Protein AF-A0A947HI55-F1 (afdb_monomer_lite)

pLDDT: mean 92.49, std 10.2, range [43.06, 98.69]

Foldseek 3Di:
DDPLVVQLVVLVVQLVVLVVQLVVLVVQLVVLVVQLVVLVVQLVVLVVQLVVLVVVLVVQCVVDPDPVSVVVSVVSNVVSVVSNVVSVVSSVVSVVSNVVSVVSSVVSVVSSVVSVVSSVVSVVVSVVVVVVVVVVVVVVVVVVVVVVVVVVVVVVVD

Radius of gyration: 37.9 Å; chains: 1; bounding box: 82×19×118 Å

Secondary structure (DSSP, 8-state):
--GGGHHHHHHHHHHHHHHHHHHHHHHHHHHHHHHHHHHHHHHHHHHHHHHHHHHHHHHHHHH--SHHHHHHHHHHHHHHHHHHHHHHHHHHHTHHHHHHHHHHHHHHHHHHHHHHHHHHHHHHHHHHHHHHHHHHHHHHHHHHHHHHHHHHHHHHT-

Sequence (158 aa):
MSDGKLIPSHAARYLRVTELRERARQLDLARATAVRNAAQADLDQRSRDHEDAVTEGATMLRTRTDAATLALVAGALQVSGRAITTAEAALAATRPPEDTARGALQDAAQRRLAAGRWTADMKRAAIAEHDRQDDRAATDRAGSERSAASREAARDGD

Structure (mmCIF, N/CA/C/O backbone):
data_AF-A0A947HI55-F1
#
_entry.id   AF-A0A947HI55-F1
#
loop_
_atom_site.group_PDB
_atom_site.id
_atom_site.type_symbol
_atom_site.label_atom_id
_atom_site.label_alt_id
_atom_site.label_comp_id
_atom_site.label_asym_id
_atom_site.label_entity_id
_atom_site.label_seq_id
_atom_site.pdbx_PDB_ins_code
_atom_site.Cartn_x
_atom_site.Cartn_y
_atom_site.Cartn_z
_atom_site.occupancy
_atom_site.B_iso_or_equiv
_atom_site.auth_seq_id
_atom_site.auth_comp_id
_atom_site.auth_asym_id
_atom_site.auth_atom_id
_atom_site.pdbx_PDB_model_num
ATOM 1 N N . MET A 1 1 ? 27.482 -13.042 -34.281 1.00 43.06 1 MET A N 1
ATOM 2 C CA . MET A 1 1 ? 26.384 -12.507 -33.443 1.00 43.06 1 MET A CA 1
ATOM 3 C C . MET A 1 1 ? 26.911 -11.227 -32.814 1.00 43.06 1 MET A C 1
ATOM 5 O O . MET A 1 1 ? 27.905 -11.328 -32.118 1.00 43.06 1 MET A O 1
ATOM 9 N N . SER A 1 2 ? 26.391 -10.044 -33.161 1.00 48.38 2 SER A N 1
ATOM 10 C CA . SER A 1 2 ? 26.997 -8.772 -32.728 1.00 48.38 2 SER A CA 1
ATOM 11 C C . SER A 1 2 ? 26.481 -8.316 -31.359 1.00 48.38 2 SER A C 1
ATOM 13 O O . SER A 1 2 ? 25.280 -8.395 -31.085 1.00 48.38 2 SER A O 1
ATOM 15 N N . ASP A 1 3 ? 27.385 -7.783 -30.532 1.00 51.81 3 ASP A N 1
ATOM 16 C CA . ASP A 1 3 ? 27.108 -7.229 -29.195 1.00 51.81 3 ASP A CA 1
ATOM 17 C C . ASP A 1 3 ? 26.005 -6.155 -29.198 1.00 51.81 3 ASP A C 1
ATOM 19 O O . ASP A 1 3 ? 25.254 -6.014 -28.230 1.00 51.81 3 ASP A O 1
ATOM 23 N N . GLY A 1 4 ? 25.808 -5.466 -30.329 1.00 52.28 4 GLY A N 1
ATOM 24 C CA . GLY A 1 4 ? 24.751 -4.467 -30.513 1.00 52.28 4 GLY A CA 1
ATOM 25 C C . GLY A 1 4 ? 23.318 -5.006 -30.391 1.00 52.28 4 GLY A C 1
ATOM 26 O O . GLY A 1 4 ? 22.417 -4.245 -30.046 1.00 52.28 4 GLY A O 1
ATOM 27 N N . LYS A 1 5 ? 23.078 -6.313 -30.602 1.00 55.81 5 LYS A N 1
ATOM 28 C CA . LYS A 1 5 ? 21.743 -6.922 -30.401 1.00 55.81 5 LYS A CA 1
ATOM 29 C C . LYS A 1 5 ? 21.469 -7.315 -28.944 1.00 55.81 5 LYS A C 1
ATOM 31 O O . LYS A 1 5 ? 20.305 -7.418 -28.555 1.00 55.81 5 LYS A O 1
ATOM 36 N N . LEU A 1 6 ? 22.507 -7.508 -28.125 1.00 61.16 6 LEU A N 1
ATOM 37 C CA . LEU A 1 6 ? 22.349 -7.883 -26.716 1.00 61.16 6 LEU A CA 1
ATOM 38 C C . LEU A 1 6 ? 21.888 -6.682 -25.878 1.00 61.16 6 LEU A C 1
ATOM 40 O O . LEU A 1 6 ? 20.955 -6.810 -25.084 1.00 61.16 6 LEU A O 1
ATOM 44 N N . ILE A 1 7 ? 22.442 -5.494 -26.114 1.00 63.59 7 ILE A N 1
ATOM 45 C CA . ILE A 1 7 ? 22.240 -4.323 -25.246 1.00 63.59 7 ILE A CA 1
ATOM 46 C C . ILE A 1 7 ? 20.758 -3.874 -25.147 1.00 63.59 7 ILE A C 1
ATOM 48 O O . ILE A 1 7 ? 20.243 -3.789 -24.025 1.00 63.59 7 ILE A O 1
ATOM 52 N N . PRO A 1 8 ? 19.995 -3.682 -26.247 1.00 71.62 8 PRO A N 1
ATOM 53 C CA . PRO A 1 8 ? 18.582 -3.293 -26.151 1.00 71.62 8 PRO A CA 1
ATOM 54 C C . PRO A 1 8 ? 17.695 -4.379 -25.521 1.00 71.62 8 PRO A C 1
ATOM 56 O O . PRO A 1 8 ? 16.715 -4.074 -24.838 1.00 71.62 8 PRO A O 1
ATOM 59 N N . SER A 1 9 ? 18.050 -5.656 -25.711 1.00 78.25 9 SER A N 1
ATOM 60 C CA . SER A 1 9 ? 17.298 -6.792 -25.162 1.00 78.25 9 SER A CA 1
ATOM 61 C C . SER A 1 9 ? 17.447 -6.919 -23.637 1.00 78.25 9 SER A C 1
ATOM 63 O O . SER A 1 9 ? 16.483 -7.252 -22.941 1.00 78.25 9 SER A O 1
ATOM 65 N N . HIS A 1 10 ? 18.623 -6.576 -23.098 1.00 84.19 10 HIS A N 1
ATOM 66 C CA . HIS A 1 10 ? 18.877 -6.528 -21.657 1.00 84.19 10 HIS A CA 1
ATOM 67 C C . HIS A 1 10 ? 18.144 -5.361 -20.983 1.00 84.19 10 HIS A C 1
ATOM 69 O O . HIS A 1 10 ? 17.553 -5.555 -19.918 1.00 84.19 10 HIS A O 1
ATOM 75 N N . ALA A 1 11 ? 18.103 -4.187 -21.620 1.00 84.88 11 ALA A N 1
ATOM 76 C CA . ALA A 1 11 ? 17.362 -3.034 -21.109 1.00 84.88 11 ALA A CA 1
ATOM 77 C C . ALA A 1 11 ? 15.850 -3.295 -21.030 1.00 84.88 11 ALA A C 1
ATOM 79 O O . ALA A 1 11 ? 15.236 -3.089 -19.981 1.00 84.88 11 ALA A O 1
ATOM 80 N N . ALA A 1 12 ? 15.270 -3.879 -22.083 1.00 85.94 12 ALA A N 1
ATOM 81 C CA . ALA A 1 12 ? 13.865 -4.286 -22.086 1.00 85.94 12 ALA A CA 1
ATOM 82 C C . ALA A 1 12 ? 13.549 -5.337 -21.001 1.00 85.94 12 ALA A C 1
ATOM 84 O O . ALA A 1 12 ? 12.515 -5.256 -20.332 1.00 85.94 12 ALA A O 1
ATOM 85 N N . ARG A 1 13 ? 14.449 -6.308 -20.778 1.00 89.88 13 ARG A N 1
ATOM 86 C CA . ARG A 1 13 ? 14.300 -7.306 -19.705 1.00 89.88 13 ARG A CA 1
ATOM 87 C C . ARG A 1 13 ? 14.346 -6.659 -18.322 1.00 89.88 13 ARG A C 1
ATOM 89 O O . ARG A 1 13 ? 13.521 -6.992 -17.474 1.00 89.88 13 ARG A O 1
ATOM 96 N N . TYR A 1 14 ? 15.286 -5.744 -18.097 1.00 90.69 14 TYR A N 1
ATOM 97 C CA . TYR A 1 14 ? 15.406 -5.031 -16.829 1.00 90.69 14 TYR A CA 1
ATOM 98 C C . TYR A 1 14 ? 14.155 -4.194 -16.531 1.00 90.69 14 TYR A C 1
ATOM 100 O O . TYR A 1 14 ? 13.604 -4.310 -15.435 1.00 90.69 14 TYR A O 1
ATOM 108 N N . LEU A 1 15 ? 13.642 -3.452 -17.522 1.00 91.81 15 LEU A N 1
ATOM 109 C CA . LEU A 1 15 ? 12.392 -2.698 -17.398 1.00 91.81 15 LEU A CA 1
ATOM 110 C C . LEU A 1 15 ? 11.227 -3.608 -16.985 1.00 91.81 15 LEU A C 1
ATOM 112 O O . LEU A 1 15 ? 10.566 -3.340 -15.980 1.00 91.81 15 LEU A O 1
ATOM 116 N N . ARG A 1 16 ? 11.050 -4.743 -17.670 1.00 93.56 16 ARG A N 1
ATOM 117 C CA . ARG A 1 16 ? 10.001 -5.719 -17.339 1.00 93.56 16 ARG A CA 1
ATOM 118 C C . ARG A 1 16 ? 10.118 -6.253 -15.908 1.00 93.56 16 ARG A C 1
ATOM 120 O O . ARG A 1 16 ? 9.111 -6.400 -15.220 1.00 93.56 16 ARG A O 1
ATOM 127 N N . VAL A 1 17 ? 11.332 -6.535 -15.432 1.00 95.25 17 VAL A N 1
ATOM 128 C CA . VAL A 1 17 ? 11.554 -6.975 -14.042 1.00 95.25 17 VAL A CA 1
ATOM 129 C C . VAL A 1 17 ? 11.180 -5.872 -13.050 1.00 95.25 17 VAL A C 1
ATOM 131 O O . VAL A 1 17 ? 10.550 -6.160 -12.032 1.00 95.25 17 VAL A O 1
ATOM 134 N N . THR A 1 18 ? 11.531 -4.613 -13.327 1.00 94.44 18 THR A N 1
ATOM 135 C CA . THR A 1 18 ? 11.158 -3.490 -12.451 1.00 94.44 18 THR A CA 1
ATOM 136 C C . THR A 1 18 ? 9.652 -3.232 -12.422 1.00 94.44 18 THR A C 1
ATOM 138 O O . THR A 1 18 ? 9.116 -2.989 -11.346 1.00 94.44 18 THR A O 1
ATOM 141 N N . GLU A 1 19 ? 8.948 -3.392 -13.546 1.00 95.44 19 GLU A N 1
ATOM 142 C CA . GLU A 1 19 ? 7.482 -3.306 -13.608 1.00 95.44 19 GLU A CA 1
ATOM 143 C C . GLU A 1 19 ? 6.802 -4.394 -12.772 1.00 95.44 19 GLU A C 1
ATOM 145 O O . GLU A 1 19 ? 5.867 -4.115 -12.023 1.00 95.44 19 GLU A O 1
ATOM 150 N N . LEU A 1 20 ? 7.282 -5.639 -12.863 1.00 96.56 20 LEU A N 1
ATOM 151 C CA . LEU A 1 20 ? 6.755 -6.739 -12.050 1.00 96.56 20 LEU A CA 1
ATOM 152 C C . LEU A 1 20 ? 6.987 -6.500 -10.554 1.00 96.56 20 LEU A C 1
ATOM 154 O O . LEU A 1 20 ? 6.103 -6.776 -9.745 1.00 96.56 20 LEU A O 1
ATOM 158 N N . ARG A 1 21 ? 8.150 -5.952 -10.183 1.00 95.38 21 ARG A N 1
ATOM 159 C CA . ARG A 1 21 ? 8.449 -5.582 -8.792 1.00 95.38 21 ARG A CA 1
ATOM 160 C C . ARG A 1 21 ? 7.549 -4.453 -8.294 1.00 95.38 21 ARG A C 1
ATOM 162 O O . ARG A 1 21 ? 7.049 -4.559 -7.182 1.00 95.38 21 ARG A O 1
ATOM 169 N N . GLU A 1 22 ? 7.309 -3.417 -9.095 1.00 97.62 22 GLU A N 1
ATOM 170 C CA . GLU A 1 22 ? 6.372 -2.341 -8.740 1.00 97.62 22 GLU A CA 1
ATOM 171 C C . GLU A 1 22 ? 4.962 -2.892 -8.506 1.00 97.62 22 GLU A C 1
ATOM 173 O O . GLU A 1 22 ? 4.373 -2.622 -7.463 1.00 97.62 22 GLU A O 1
ATOM 178 N N . ARG A 1 23 ? 4.460 -3.753 -9.401 1.00 96.75 23 ARG A N 1
ATOM 179 C CA . ARG A 1 23 ? 3.158 -4.421 -9.222 1.00 96.75 23 ARG A CA 1
ATOM 180 C C . ARG A 1 23 ? 3.096 -5.257 -7.944 1.00 96.75 23 ARG A C 1
ATOM 182 O O . ARG A 1 23 ? 2.095 -5.211 -7.238 1.00 96.75 23 ARG A O 1
ATOM 189 N N . ALA A 1 24 ? 4.159 -5.991 -7.614 1.00 96.69 24 ALA A N 1
ATOM 190 C CA . ALA A 1 24 ? 4.222 -6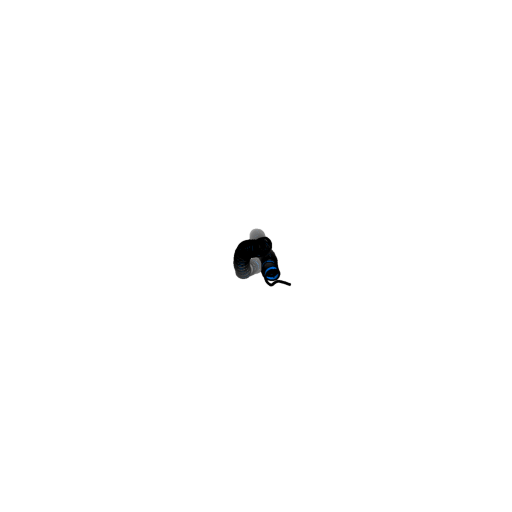.730 -6.354 1.00 96.69 24 ALA A CA 1
ATOM 191 C C . ALA A 1 24 ? 4.117 -5.788 -5.140 1.00 96.69 24 ALA A C 1
ATOM 193 O O . ALA A 1 24 ? 3.350 -6.061 -4.223 1.00 96.69 24 ALA A O 1
ATOM 194 N N . ARG A 1 25 ? 4.797 -4.632 -5.168 1.00 96.94 25 ARG A N 1
ATOM 195 C CA . ARG A 1 25 ? 4.692 -3.625 -4.097 1.00 96.94 25 ARG A CA 1
ATOM 196 C C . ARG A 1 25 ? 3.322 -2.953 -4.019 1.00 96.94 25 ARG A C 1
ATOM 198 O O . ARG A 1 25 ? 2.881 -2.627 -2.922 1.00 96.94 25 ARG A O 1
ATOM 205 N N . GLN A 1 26 ? 2.620 -2.794 -5.140 1.00 97.38 26 GLN A N 1
ATOM 206 C CA . GLN A 1 26 ? 1.225 -2.335 -5.137 1.00 97.38 26 GLN A CA 1
ATOM 207 C C . GLN A 1 26 ? 0.312 -3.330 -4.409 1.00 97.38 26 GLN A C 1
ATOM 209 O O . GLN A 1 26 ? -0.543 -2.917 -3.628 1.00 97.38 26 GLN A O 1
ATOM 214 N N . LEU A 1 27 ? 0.515 -4.636 -4.621 1.00 97.81 27 LEU A N 1
ATOM 215 C CA . LEU A 1 27 ? -0.229 -5.680 -3.910 1.00 97.81 27 LEU A CA 1
ATOM 216 C C . LEU A 1 27 ? 0.107 -5.709 -2.414 1.00 97.81 27 LEU A C 1
ATOM 218 O O . LEU A 1 27 ? -0.802 -5.862 -1.600 1.00 97.81 27 LEU A O 1
ATOM 222 N N . ASP A 1 28 ? 1.379 -5.533 -2.049 1.00 96.31 28 ASP A N 1
ATOM 223 C CA . ASP A 1 28 ? 1.799 -5.435 -0.645 1.00 96.31 28 ASP A CA 1
ATOM 224 C C . ASP A 1 28 ? 1.106 -4.254 0.057 1.00 96.31 28 ASP A C 1
ATOM 226 O O . ASP A 1 28 ? 0.544 -4.422 1.141 1.00 96.31 28 ASP A O 1
ATOM 230 N N . LEU A 1 29 ? 1.071 -3.078 -0.586 1.00 97.38 29 LEU A N 1
ATOM 231 C CA . LEU A 1 29 ? 0.370 -1.903 -0.064 1.00 97.38 29 LEU A CA 1
ATOM 232 C C . LEU A 1 29 ? -1.136 -2.156 0.063 1.00 97.38 29 LEU A C 1
ATOM 234 O O . LEU A 1 29 ? -1.708 -1.882 1.113 1.00 97.38 29 LEU A O 1
ATOM 238 N N . ALA A 1 30 ? -1.768 -2.738 -0.959 1.00 97.31 30 ALA A N 1
ATOM 239 C CA . ALA A 1 30 ? -3.192 -3.064 -0.916 1.00 97.31 30 ALA A CA 1
ATOM 240 C C . ALA A 1 30 ? -3.535 -4.011 0.248 1.00 97.31 30 ALA A C 1
ATOM 242 O O . ALA A 1 30 ? -4.546 -3.819 0.924 1.00 97.31 30 ALA A O 1
ATOM 243 N N . ARG A 1 31 ? -2.676 -5.002 0.529 1.00 97.94 31 ARG A N 1
ATOM 244 C CA . ARG A 1 31 ? -2.831 -5.897 1.687 1.00 97.94 31 ARG A CA 1
ATOM 245 C C . ARG A 1 31 ? -2.682 -5.150 3.009 1.00 97.94 31 ARG A C 1
ATOM 247 O O . ARG A 1 31 ? -3.517 -5.338 3.887 1.00 97.94 31 ARG A O 1
ATOM 254 N N . ALA A 1 32 ? -1.666 -4.298 3.150 1.00 96.38 32 ALA A N 1
ATOM 255 C CA . ALA A 1 32 ? -1.474 -3.503 4.363 1.00 96.38 32 ALA A CA 1
ATOM 256 C C . ALA A 1 32 ? -2.679 -2.583 4.635 1.00 96.38 32 ALA A C 1
ATOM 258 O O . ALA A 1 32 ? -3.191 -2.543 5.754 1.00 96.38 32 ALA A O 1
ATOM 259 N N . THR A 1 33 ? -3.199 -1.923 3.595 1.00 97.19 33 THR A N 1
ATOM 260 C CA . THR A 1 33 ? -4.414 -1.102 3.685 1.00 97.19 33 THR A CA 1
ATOM 261 C C . THR A 1 33 ? -5.639 -1.933 4.072 1.00 97.19 33 THR A C 1
ATOM 263 O O . THR A 1 33 ? -6.420 -1.504 4.918 1.00 97.19 33 THR A O 1
ATOM 266 N N . ALA A 1 34 ? -5.807 -3.136 3.513 1.00 97.69 34 ALA A N 1
ATOM 267 C CA . ALA A 1 34 ? -6.911 -4.022 3.883 1.00 97.69 34 ALA A CA 1
ATOM 268 C C . ALA A 1 34 ? -6.857 -4.433 5.366 1.00 97.69 34 ALA A C 1
ATOM 270 O O . ALA A 1 34 ? -7.885 -4.418 6.040 1.00 97.69 34 ALA A O 1
ATOM 271 N N . VAL A 1 35 ? -5.664 -4.736 5.892 1.00 97.94 35 VAL A N 1
ATOM 272 C CA . VAL A 1 35 ? -5.467 -5.068 7.314 1.00 97.94 35 VAL A CA 1
ATOM 273 C C . VAL A 1 35 ? -5.800 -3.877 8.215 1.00 97.94 35 VAL A C 1
ATOM 275 O O . VAL A 1 35 ? -6.519 -4.050 9.197 1.00 97.94 35 VAL A O 1
ATOM 278 N N . ARG A 1 36 ? -5.355 -2.662 7.868 1.00 97.62 36 ARG A N 1
ATOM 279 C CA . ARG A 1 36 ? -5.737 -1.442 8.599 1.00 97.62 36 ARG A CA 1
ATOM 280 C C . ARG A 1 36 ? -7.254 -1.243 8.607 1.00 97.62 36 ARG A C 1
ATOM 282 O O . ARG A 1 36 ? -7.819 -0.955 9.656 1.00 97.62 36 ARG A O 1
ATOM 289 N N . ASN A 1 37 ? -7.913 -1.395 7.459 1.00 97.75 37 ASN A N 1
ATOM 290 C CA . ASN A 1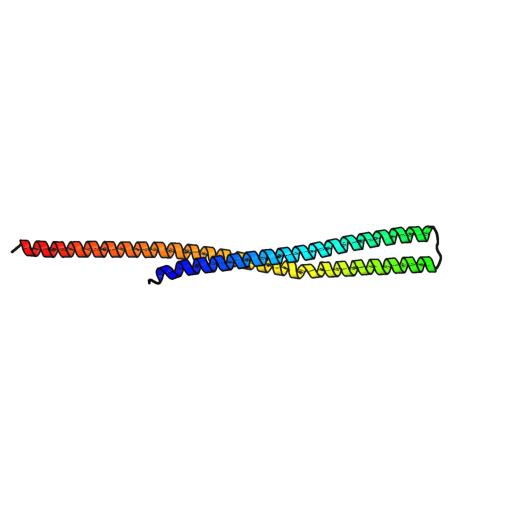 37 ? -9.364 -1.229 7.363 1.00 97.75 37 ASN A CA 1
ATOM 291 C C . ASN A 1 37 ? -10.109 -2.253 8.231 1.00 97.75 37 ASN A C 1
ATOM 293 O O . ASN A 1 37 ? -11.089 -1.898 8.878 1.00 97.75 37 ASN A O 1
ATOM 297 N N . ALA A 1 38 ? -9.628 -3.497 8.287 1.00 98.12 38 ALA A N 1
ATOM 298 C CA . ALA A 1 38 ? -10.180 -4.515 9.177 1.00 98.12 38 ALA A CA 1
ATOM 299 C C . ALA A 1 38 ? -9.981 -4.157 10.661 1.00 98.12 38 ALA A C 1
ATOM 301 O O . ALA A 1 38 ? -10.916 -4.288 11.444 1.00 98.12 38 ALA A O 1
ATOM 302 N N . ALA A 1 39 ? -8.800 -3.654 11.041 1.00 97.88 39 ALA A N 1
ATOM 303 C CA . ALA A 1 39 ? -8.536 -3.197 12.407 1.00 97.88 39 ALA A CA 1
ATOM 304 C C . ALA A 1 39 ? -9.410 -1.992 12.802 1.00 97.88 39 ALA A C 1
ATOM 306 O O . ALA A 1 39 ? -9.904 -1.934 13.924 1.00 97.88 39 ALA A O 1
ATOM 307 N N . GLN A 1 40 ? -9.650 -1.059 11.875 1.00 98.50 40 GLN A N 1
ATOM 308 C CA . GLN A 1 40 ? -10.574 0.056 12.096 1.00 98.50 40 GLN A CA 1
ATOM 309 C C . GLN A 1 40 ? -12.009 -0.444 12.293 1.00 98.50 40 GLN A C 1
ATOM 311 O O . GLN A 1 40 ? -12.673 -0.019 13.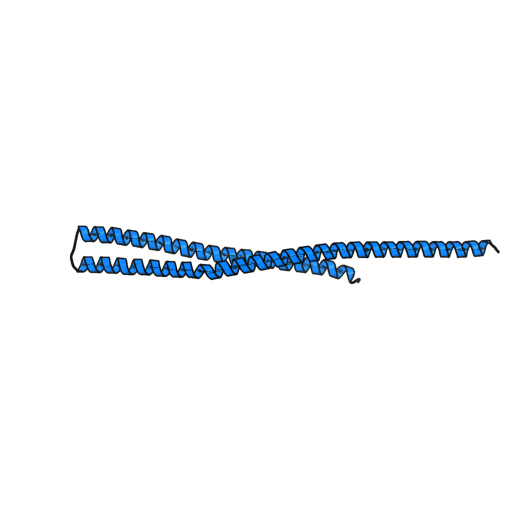230 1.00 98.50 40 GLN A O 1
ATOM 316 N N . ALA A 1 41 ? -12.472 -1.374 11.454 1.00 98.50 41 ALA A N 1
ATOM 317 C CA . ALA A 1 41 ? -13.814 -1.936 11.576 1.00 98.50 41 ALA A CA 1
ATOM 318 C C . ALA A 1 41 ? -14.019 -2.692 12.903 1.00 98.50 41 ALA A C 1
ATOM 320 O O . ALA A 1 41 ? -15.099 -2.610 13.485 1.00 98.50 41 ALA A O 1
ATOM 321 N N . ASP A 1 42 ? -12.995 -3.399 13.400 1.00 98.50 42 ASP A N 1
ATOM 322 C CA . ASP A 1 42 ? -13.035 -4.019 14.732 1.00 98.50 42 ASP A CA 1
ATOM 323 C C . ASP A 1 42 ? -13.141 -2.952 15.830 1.00 98.50 42 ASP A C 1
ATOM 325 O O . ASP A 1 42 ? -14.029 -3.050 16.671 1.00 98.50 42 ASP A O 1
ATOM 329 N N . LEU A 1 43 ? -12.335 -1.884 15.784 1.00 98.62 43 LEU A N 1
ATOM 330 C CA . LEU A 1 43 ? -12.435 -0.774 16.741 1.00 98.62 43 LEU A CA 1
ATOM 331 C C . LEU A 1 43 ? -13.828 -0.120 16.737 1.00 98.62 43 LEU A C 1
ATOM 333 O O . LEU A 1 43 ? -14.406 0.109 17.802 1.00 98.62 43 LEU A O 1
ATOM 337 N N . ASP A 1 44 ? -14.393 0.130 15.556 1.00 98.50 44 ASP A N 1
ATOM 338 C CA . ASP A 1 44 ? -15.737 0.697 15.404 1.00 98.50 44 ASP A CA 1
ATOM 339 C C . ASP A 1 44 ? -16.819 -0.250 15.958 1.00 98.50 44 ASP A C 1
ATOM 341 O O . ASP A 1 44 ? -17.846 0.196 16.473 1.00 98.50 44 ASP A O 1
ATOM 345 N N . GLN A 1 45 ? -16.617 -1.569 15.859 1.00 98.62 45 GLN A N 1
ATOM 346 C CA . GLN A 1 45 ? -17.504 -2.557 16.476 1.00 98.62 45 GLN A CA 1
ATOM 347 C C . GLN A 1 45 ? -17.360 -2.564 18.001 1.00 98.62 45 GLN A C 1
ATOM 349 O O . GLN A 1 45 ? -18.369 -2.467 18.691 1.00 98.62 45 GLN A O 1
ATOM 354 N N . ARG A 1 46 ? -16.133 -2.604 18.540 1.00 98.31 46 ARG A N 1
ATOM 355 C CA . ARG A 1 46 ? -15.895 -2.579 19.997 1.00 98.31 46 ARG A CA 1
ATOM 356 C C . ARG A 1 46 ? -16.427 -1.313 20.656 1.00 98.31 46 ARG A C 1
ATOM 358 O O . ARG A 1 46 ? -16.901 -1.376 21.786 1.00 98.31 46 ARG A O 1
ATOM 365 N N . SER A 1 47 ? -16.356 -0.186 19.953 1.00 98.44 47 SER A N 1
ATOM 366 C CA . SER A 1 47 ? -16.890 1.092 20.427 1.00 98.44 47 SER A CA 1
ATOM 367 C C . SER A 1 47 ? -18.411 1.038 20.564 1.00 98.44 47 SER A C 1
ATOM 369 O O . SER A 1 47 ? -18.937 1.391 21.615 1.00 98.44 47 SER A O 1
ATOM 371 N N . ARG A 1 48 ? -19.109 0.495 19.557 1.00 98.69 48 ARG A N 1
ATOM 372 C CA . ARG A 1 48 ? -20.563 0.276 19.616 1.00 98.69 48 ARG A CA 1
ATOM 373 C C . ARG A 1 48 ? -20.956 -0.712 20.714 1.00 98.69 48 ARG A C 1
ATOM 375 O O . ARG A 1 48 ? -21.828 -0.399 21.514 1.00 98.69 48 ARG A O 1
ATOM 382 N N . ASP A 1 49 ? -20.255 -1.842 20.825 1.00 98.12 49 ASP A N 1
ATOM 383 C CA . ASP A 1 49 ? -20.503 -2.827 21.890 1.00 98.12 49 ASP A CA 1
ATOM 384 C C . ASP A 1 49 ? -20.351 -2.198 23.294 1.00 98.12 49 ASP A C 1
ATOM 386 O O . ASP A 1 49 ? -21.074 -2.542 24.230 1.00 98.12 49 ASP A O 1
ATOM 390 N N . HIS A 1 50 ? -19.401 -1.272 23.461 1.00 98.38 50 HIS A N 1
ATOM 391 C CA . HIS A 1 50 ? -19.207 -0.550 24.717 1.00 98.38 50 HIS A CA 1
ATOM 392 C C . HIS A 1 50 ? -20.330 0.456 24.993 1.00 98.38 50 HIS A C 1
ATOM 394 O O . HIS A 1 50 ? -20.816 0.520 26.120 1.00 98.38 50 HIS A O 1
ATOM 400 N N . GLU A 1 51 ? -20.767 1.217 23.988 1.00 98.44 51 GLU A N 1
ATOM 401 C CA . GLU A 1 51 ? -21.913 2.130 24.102 1.00 98.44 51 GLU A CA 1
ATOM 402 C C . GLU A 1 51 ? -23.204 1.384 24.476 1.00 98.44 51 GLU A C 1
ATOM 404 O O . GLU A 1 51 ? -23.961 1.838 25.346 1.00 98.44 51 GLU A O 1
ATOM 409 N N . ASP A 1 52 ? -23.418 0.206 23.889 1.00 98.19 52 ASP A N 1
ATOM 410 C CA . ASP A 1 52 ? -24.529 -0.683 24.228 1.00 98.19 52 ASP A CA 1
ATOM 411 C C . ASP A 1 52 ? -24.421 -1.164 25.682 1.00 98.19 52 ASP A C 1
ATOM 413 O O . ASP A 1 52 ? -25.384 -1.043 26.442 1.00 98.19 52 ASP A O 1
ATOM 417 N N . ALA A 1 53 ? -23.235 -1.603 26.124 1.00 97.62 53 ALA A N 1
ATOM 418 C CA . ALA A 1 53 ? -22.996 -2.017 27.510 1.00 97.62 53 ALA A CA 1
ATOM 419 C C . ALA A 1 53 ? -23.212 -0.875 28.523 1.00 97.62 53 ALA A C 1
ATOM 421 O O . ALA A 1 53 ? -23.745 -1.098 29.614 1.00 97.62 53 ALA A O 1
ATOM 422 N N . VAL A 1 54 ? -22.837 0.360 28.171 1.00 98.12 54 VAL A N 1
ATOM 423 C CA . VAL A 1 54 ? -23.124 1.565 28.970 1.00 98.12 54 VAL A CA 1
ATOM 424 C C . VAL A 1 54 ? -24.629 1.801 29.065 1.00 98.12 54 VAL A C 1
ATOM 426 O O . VAL A 1 54 ? -25.147 2.051 30.157 1.00 98.12 54 VAL A O 1
ATOM 429 N N . THR A 1 55 ? -25.343 1.702 27.946 1.00 98.44 55 THR A N 1
ATOM 430 C CA . THR A 1 55 ? -26.792 1.938 27.880 1.00 98.44 55 THR A CA 1
ATOM 431 C C . THR A 1 55 ? -27.579 0.877 28.650 1.00 98.44 55 THR A C 1
ATOM 433 O O . THR A 1 55 ? -28.474 1.207 29.441 1.00 98.44 55 THR A O 1
ATOM 436 N N . GLU A 1 56 ? -27.230 -0.395 28.469 1.00 97.44 56 GLU A N 1
ATOM 437 C CA . GLU A 1 56 ? -27.824 -1.522 29.187 1.00 97.44 56 GLU A CA 1
ATOM 438 C C . GLU A 1 56 ? -27.523 -1.425 30.684 1.00 97.44 56 GLU A C 1
ATOM 440 O O . GLU A 1 56 ? -28.443 -1.471 31.504 1.00 97.44 56 GLU A O 1
ATOM 445 N N . GLY A 1 57 ? -26.264 -1.166 31.046 1.00 97.56 57 GLY A N 1
ATOM 446 C CA . GLY A 1 57 ? -25.856 -0.974 32.432 1.00 97.56 57 GLY A CA 1
ATOM 447 C C . GLY A 1 57 ? -26.607 0.169 33.114 1.00 97.56 57 GLY A C 1
ATOM 448 O O . GLY A 1 57 ? -27.125 0.002 34.219 1.00 97.56 57 GLY A O 1
ATOM 449 N N . ALA A 1 58 ? -26.762 1.314 32.444 1.00 97.19 58 ALA A N 1
ATOM 450 C CA . ALA A 1 58 ? -27.554 2.431 32.957 1.00 97.19 58 ALA A CA 1
ATOM 451 C C . ALA A 1 58 ? -29.035 2.060 33.141 1.00 97.19 58 ALA A C 1
ATOM 453 O O . ALA A 1 58 ? -29.662 2.477 34.115 1.00 97.19 58 ALA A O 1
ATOM 454 N N . THR A 1 59 ? -29.602 1.267 32.231 1.00 97.94 59 THR A N 1
ATOM 455 C CA . THR A 1 59 ? -30.990 0.792 32.321 1.00 97.94 59 THR A CA 1
ATOM 456 C C . THR A 1 59 ? -31.179 -0.169 33.494 1.00 97.94 59 THR A C 1
ATOM 458 O O . THR A 1 59 ? -32.126 -0.013 34.271 1.00 97.94 59 THR A O 1
ATOM 461 N N . MET A 1 60 ? -30.247 -1.106 33.692 1.00 96.81 60 MET A N 1
ATOM 462 C CA . MET A 1 60 ? -30.241 -2.005 34.849 1.00 96.81 60 MET A CA 1
ATOM 463 C C . MET A 1 60 ? -30.180 -1.214 36.156 1.00 96.81 60 MET A C 1
ATOM 465 O O . MET A 1 60 ? -31.009 -1.426 37.037 1.00 96.81 60 MET A O 1
ATOM 469 N N . LEU A 1 61 ? -29.290 -0.223 36.250 1.00 97.00 61 LEU A N 1
ATOM 470 C CA . LEU A 1 61 ? -29.141 0.603 37.451 1.00 97.00 61 LEU A CA 1
ATOM 471 C C . LEU A 1 61 ? -30.335 1.525 37.729 1.00 97.00 61 LEU A C 1
ATOM 473 O O . LEU A 1 61 ? -30.497 1.973 38.857 1.00 97.00 61 LEU A O 1
ATOM 477 N N . ARG A 1 62 ? -31.212 1.799 36.757 1.00 97.00 62 ARG A N 1
ATOM 478 C CA . ARG A 1 62 ? -32.485 2.496 37.032 1.00 97.00 62 ARG A CA 1
ATOM 479 C C . ARG A 1 62 ? -33.528 1.588 37.675 1.00 97.00 62 ARG A C 1
ATOM 481 O O . ARG A 1 62 ? -34.396 2.083 38.385 1.00 97.00 62 ARG A O 1
ATOM 488 N N . THR A 1 63 ? -33.474 0.286 37.400 1.00 96.31 63 THR A N 1
ATOM 489 C CA . THR A 1 63 ? -34.455 -0.684 37.912 1.00 96.31 63 THR A CA 1
ATOM 490 C C . THR A 1 63 ? -33.991 -1.350 39.201 1.00 96.31 63 THR A C 1
ATOM 492 O O . THR A 1 63 ? -34.818 -1.661 40.058 1.00 96.31 63 THR A O 1
ATOM 495 N N . ARG A 1 64 ? -32.678 -1.552 39.367 1.00 94.62 64 ARG A N 1
ATOM 496 C CA . ARG A 1 64 ? -32.097 -2.259 40.506 1.00 94.62 64 ARG A CA 1
ATOM 497 C C . ARG A 1 64 ? -30.703 -1.725 40.840 1.00 94.62 64 ARG A C 1
ATOM 499 O O . ARG A 1 64 ? -29.810 -1.719 40.003 1.00 94.62 64 ARG A O 1
ATOM 506 N N . THR A 1 65 ? -30.505 -1.307 42.087 1.00 94.12 65 THR A N 1
ATOM 507 C CA . THR A 1 65 ? -29.256 -0.689 42.576 1.00 94.12 65 THR A CA 1
ATOM 508 C C . THR A 1 65 ? -28.667 -1.444 43.762 1.00 94.12 65 THR A C 1
ATOM 510 O O . THR A 1 65 ? -28.249 -0.856 44.757 1.00 94.12 65 THR A O 1
ATOM 513 N N . ASP A 1 66 ? -28.635 -2.773 43.677 1.00 97.38 66 ASP A N 1
ATOM 514 C CA . ASP A 1 66 ? -27.910 -3.576 44.659 1.00 97.38 66 ASP A CA 1
ATOM 515 C C . ASP A 1 66 ? -26.436 -3.765 44.268 1.00 97.38 66 ASP A C 1
ATOM 517 O O . ASP A 1 66 ? -26.019 -3.535 43.129 1.00 97.38 66 ASP A O 1
ATOM 521 N N . ALA A 1 67 ? -25.630 -4.183 45.245 1.00 95.94 67 ALA A N 1
ATOM 522 C CA . ALA A 1 67 ? -24.194 -4.372 45.065 1.00 95.94 67 ALA A CA 1
ATOM 523 C C . ALA A 1 67 ? -23.860 -5.382 43.952 1.00 95.94 67 ALA A C 1
ATOM 525 O O . ALA A 1 67 ? -22.865 -5.208 43.251 1.00 95.94 67 ALA A O 1
ATOM 526 N N . ALA A 1 68 ? -24.695 -6.409 43.760 1.00 96.31 68 ALA A N 1
ATOM 527 C CA . ALA A 1 68 ? -24.500 -7.402 42.706 1.00 96.31 68 ALA A CA 1
ATOM 528 C C . ALA A 1 68 ? -24.706 -6.787 41.313 1.00 96.31 68 ALA A C 1
ATOM 530 O O . ALA A 1 68 ? -23.894 -7.005 40.416 1.00 96.31 68 ALA A O 1
ATOM 531 N N . THR A 1 69 ? -25.747 -5.969 41.151 1.00 97.25 69 THR A N 1
ATOM 532 C CA . THR A 1 69 ? -26.038 -5.258 39.900 1.00 97.25 69 THR A CA 1
ATOM 533 C C . THR A 1 69 ? -24.931 -4.256 39.573 1.00 97.25 69 THR A C 1
ATOM 535 O O . THR A 1 69 ? -24.449 -4.220 38.443 1.00 97.25 69 THR A O 1
ATOM 538 N N . LEU A 1 70 ? -24.452 -3.502 40.570 1.00 97.19 70 LEU A N 1
ATOM 539 C CA . LEU A 1 70 ? -23.317 -2.586 40.406 1.00 97.19 70 LEU A CA 1
ATOM 540 C C . LEU A 1 70 ? -22.041 -3.318 39.970 1.00 97.19 70 LEU A C 1
ATOM 542 O O . LEU A 1 70 ? -21.365 -2.870 39.045 1.00 97.19 70 LEU A O 1
ATOM 546 N N . ALA A 1 71 ? -21.726 -4.451 40.604 1.00 97.62 71 ALA A N 1
ATOM 547 C CA . ALA A 1 71 ? -20.551 -5.248 40.264 1.00 97.62 71 ALA A CA 1
ATOM 548 C C . ALA A 1 71 ? -20.625 -5.818 38.837 1.00 97.62 71 ALA A C 1
ATOM 550 O O . ALA A 1 71 ? -19.626 -5.789 38.118 1.00 97.62 71 ALA A O 1
ATOM 551 N N . LEU A 1 72 ? -21.802 -6.290 38.409 1.00 97.50 72 LEU A N 1
ATOM 552 C CA . LEU A 1 72 ? -22.025 -6.783 37.047 1.00 97.50 72 LEU A CA 1
ATOM 553 C C . LEU A 1 72 ? -21.807 -5.686 36.001 1.00 97.50 72 LEU A C 1
ATOM 555 O O . LEU A 1 72 ? -21.051 -5.893 35.052 1.00 97.50 72 LEU A O 1
ATOM 559 N N . VAL A 1 73 ? -22.415 -4.511 36.197 1.00 98.25 73 VAL A N 1
ATOM 560 C CA . VAL A 1 73 ? -22.267 -3.378 35.269 1.00 98.25 73 VAL A CA 1
ATOM 561 C C . VAL A 1 73 ? -20.815 -2.907 35.215 1.00 98.25 73 VAL A C 1
ATOM 563 O O . VAL A 1 73 ? -20.260 -2.760 34.128 1.00 98.25 73 VAL A O 1
ATOM 566 N N . ALA A 1 74 ? -20.158 -2.741 36.365 1.00 97.94 74 ALA A N 1
ATOM 567 C CA . ALA A 1 74 ? -18.750 -2.351 36.412 1.00 97.94 74 ALA A CA 1
ATOM 568 C C . ALA A 1 74 ? -17.845 -3.362 35.686 1.00 97.94 74 ALA A C 1
ATOM 570 O O . ALA A 1 74 ? -16.970 -2.964 34.915 1.00 97.94 74 ALA A O 1
ATOM 571 N N . GLY A 1 75 ? -18.086 -4.663 35.876 1.00 98.31 75 GLY A N 1
ATOM 572 C CA . GLY A 1 75 ? -17.356 -5.724 35.184 1.00 98.31 75 GLY A CA 1
ATOM 573 C C . GLY A 1 75 ? -17.542 -5.680 33.666 1.00 98.31 75 GLY A C 1
ATOM 574 O O . GLY A 1 75 ? -16.558 -5.737 32.927 1.00 98.31 75 GLY A O 1
ATOM 575 N N . ALA A 1 76 ? -18.779 -5.517 33.188 1.00 97.75 76 ALA A N 1
ATOM 576 C CA . ALA A 1 76 ? -19.077 -5.412 31.758 1.00 97.75 76 ALA A CA 1
ATOM 577 C C . ALA A 1 76 ? -18.395 -4.193 31.109 1.00 97.75 76 ALA A C 1
ATOM 579 O O . ALA A 1 76 ? -17.790 -4.308 30.037 1.00 97.75 76 ALA A O 1
ATOM 580 N N . LEU A 1 77 ? -18.417 -3.040 31.784 1.00 98.19 77 LEU A N 1
ATOM 581 C CA . LEU A 1 77 ? -17.745 -1.822 31.322 1.00 98.19 77 LEU A CA 1
ATOM 582 C C . LEU A 1 77 ? -16.222 -1.964 31.305 1.00 98.19 77 LEU A C 1
ATOM 584 O O . LEU A 1 77 ? -15.570 -1.525 30.359 1.00 98.19 77 LEU A O 1
ATOM 588 N N . GLN A 1 78 ? -15.643 -2.623 32.310 1.00 98.50 78 GLN A N 1
ATOM 589 C CA . GLN A 1 78 ? -14.205 -2.873 32.356 1.00 98.50 78 GLN A CA 1
ATOM 590 C C . GLN A 1 78 ? -13.749 -3.803 31.221 1.00 98.50 78 GLN A C 1
ATOM 592 O O . GLN A 1 78 ? -12.713 -3.560 30.598 1.00 98.50 78 GLN A O 1
ATOM 597 N N . VAL A 1 79 ? -14.513 -4.863 30.936 1.00 98.44 79 VAL A N 1
ATOM 598 C CA . VAL A 1 79 ? -14.200 -5.813 29.855 1.00 98.44 79 VAL A CA 1
ATOM 599 C C . VAL A 1 79 ? -14.319 -5.144 28.485 1.00 98.44 79 VAL A C 1
ATOM 601 O O . VAL A 1 79 ? -13.387 -5.241 27.684 1.00 98.44 79 VAL A O 1
ATOM 604 N N . SER A 1 80 ? -15.420 -4.436 28.223 1.00 98.12 80 SER A N 1
ATOM 605 C CA . SER A 1 80 ? -15.631 -3.734 26.947 1.00 98.12 80 SER A CA 1
ATOM 606 C C . SER A 1 80 ? -14.622 -2.599 26.735 1.00 98.12 80 SER A C 1
ATOM 608 O O . SER A 1 80 ? -14.041 -2.500 25.656 1.00 98.12 80 SER A O 1
ATOM 610 N N . GLY A 1 81 ? -14.295 -1.825 27.776 1.00 98.25 81 GLY A N 1
ATOM 611 C CA . GLY A 1 81 ? -13.247 -0.802 27.709 1.00 98.25 81 GLY A CA 1
ATOM 612 C C . GLY A 1 81 ? -11.869 -1.384 27.369 1.00 98.25 81 GLY A C 1
ATOM 613 O O . GLY A 1 81 ? -11.160 -0.860 26.512 1.00 98.25 81 GLY A O 1
ATOM 614 N N . ARG A 1 82 ? -11.502 -2.532 27.957 1.00 98.50 82 ARG A N 1
ATOM 615 C CA . ARG A 1 82 ? -10.249 -3.228 27.610 1.00 98.50 82 ARG A CA 1
ATOM 616 C C . ARG A 1 82 ? -10.242 -3.737 26.165 1.00 98.50 82 ARG A C 1
ATOM 618 O O . ARG A 1 82 ? -9.182 -3.746 25.532 1.00 98.50 82 ARG A O 1
ATOM 625 N N . ALA A 1 83 ? -11.391 -4.173 25.648 1.00 98.06 83 ALA A N 1
ATOM 626 C CA . ALA A 1 83 ? -11.517 -4.591 24.256 1.00 98.06 83 ALA A CA 1
ATOM 627 C C . ALA A 1 83 ? -11.252 -3.420 23.294 1.00 98.06 83 ALA A C 1
ATOM 629 O O . ALA A 1 83 ? -10.498 -3.603 22.340 1.00 98.06 83 ALA A O 1
ATOM 630 N N . ILE A 1 84 ? -11.759 -2.215 23.597 1.00 98.50 84 ILE A N 1
ATOM 631 C CA . ILE A 1 84 ? -11.449 -0.987 22.842 1.00 98.50 84 ILE A CA 1
ATOM 632 C C . ILE A 1 84 ? -9.946 -0.713 22.850 1.00 98.50 84 ILE A C 1
ATOM 634 O O . ILE A 1 84 ? -9.343 -0.638 21.785 1.00 98.50 84 ILE A O 1
ATOM 638 N N . THR A 1 85 ? -9.309 -0.653 24.025 1.00 98.38 85 THR A N 1
ATOM 639 C CA . THR A 1 85 ? -7.861 -0.381 24.115 1.00 98.38 85 THR A CA 1
ATOM 640 C C . THR A 1 85 ? -7.029 -1.399 23.327 1.00 98.38 85 THR A C 1
ATOM 642 O O . THR A 1 85 ? -6.007 -1.063 22.729 1.00 98.38 85 THR A O 1
ATOM 645 N N . THR A 1 86 ? -7.466 -2.660 23.296 1.00 98.50 86 THR A N 1
ATOM 646 C CA . THR A 1 86 ? -6.803 -3.710 22.509 1.00 98.50 86 THR A CA 1
ATOM 647 C C . THR A 1 86 ? -6.968 -3.472 21.005 1.00 98.50 86 THR A C 1
ATOM 649 O O . THR A 1 86 ? -5.992 -3.592 20.263 1.00 98.50 86 THR A O 1
ATOM 652 N N . ALA A 1 87 ? -8.167 -3.097 20.554 1.00 97.69 87 ALA A N 1
ATOM 653 C CA . ALA A 1 87 ? -8.440 -2.769 19.156 1.00 97.69 87 ALA A CA 1
ATOM 654 C C . ALA A 1 87 ? -7.682 -1.506 18.698 1.00 97.69 87 ALA A C 1
ATOM 656 O O . ALA A 1 87 ? -7.098 -1.494 17.614 1.00 97.69 87 ALA A O 1
ATOM 657 N N . GLU A 1 88 ? -7.587 -0.4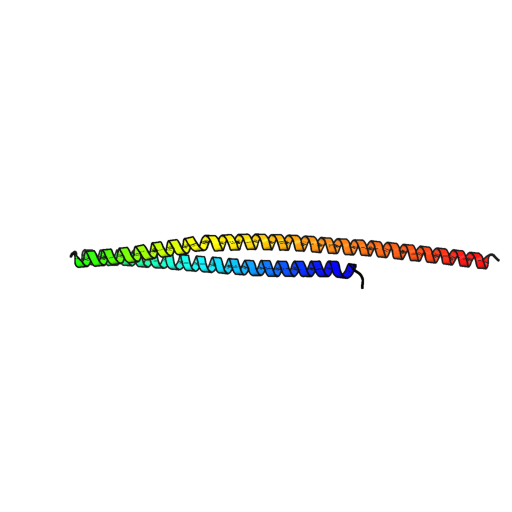76 19.544 1.00 98.38 88 GLU A N 1
ATOM 658 C CA . GLU A 1 88 ? -6.775 0.723 19.290 1.00 98.38 88 GLU A CA 1
ATOM 659 C C . GLU A 1 88 ? -5.292 0.380 19.122 1.00 98.38 88 GLU A C 1
ATOM 661 O O . GLU A 1 88 ? -4.640 0.855 18.188 1.00 98.38 88 GLU A O 1
ATOM 666 N N . ALA A 1 89 ? -4.753 -0.478 19.995 1.00 98.19 89 ALA A N 1
ATOM 667 C CA . ALA A 1 89 ? -3.372 -0.939 19.895 1.00 98.19 89 ALA A CA 1
ATOM 668 C C . ALA A 1 89 ? -3.131 -1.744 18.607 1.00 98.19 89 ALA A C 1
ATOM 670 O O . ALA A 1 89 ? -2.108 -1.554 17.943 1.00 98.19 89 ALA A O 1
ATOM 671 N N . ALA A 1 90 ? -4.080 -2.602 18.216 1.00 96.75 90 ALA A N 1
ATOM 672 C CA . ALA A 1 90 ? -4.014 -3.349 16.963 1.00 96.75 90 ALA A CA 1
ATOM 673 C C . ALA A 1 90 ? -4.029 -2.416 15.741 1.00 96.75 90 ALA A C 1
ATOM 675 O O . ALA A 1 90 ? -3.198 -2.569 14.847 1.00 96.75 90 ALA A O 1
ATOM 676 N N . LEU A 1 91 ? -4.903 -1.405 15.729 1.00 97.69 91 LEU A N 1
ATOM 677 C CA . LEU A 1 91 ? -4.953 -0.384 14.681 1.00 97.69 91 LEU A CA 1
ATOM 678 C C . LEU A 1 91 ? -3.664 0.450 14.626 1.00 97.69 91 LEU A C 1
ATOM 680 O O . LEU A 1 91 ? -3.143 0.736 13.548 1.00 97.69 91 LEU A O 1
ATOM 684 N N . ALA A 1 92 ? -3.101 0.826 15.775 1.00 96.94 92 ALA A N 1
ATOM 685 C CA . ALA A 1 92 ? -1.819 1.523 15.821 1.00 96.94 92 ALA A CA 1
ATOM 686 C C . ALA A 1 92 ? -0.691 0.666 15.217 1.00 96.94 92 ALA A C 1
ATOM 688 O O . ALA A 1 92 ? 0.151 1.184 14.477 1.00 96.94 92 ALA A O 1
ATOM 689 N N . ALA A 1 93 ? -0.718 -0.648 15.458 1.00 96.62 93 ALA A N 1
ATOM 690 C CA . ALA A 1 93 ? 0.251 -1.597 14.919 1.00 96.62 93 ALA A CA 1
ATOM 691 C C . ALA A 1 93 ? 0.162 -1.787 13.391 1.00 96.62 93 ALA A C 1
ATOM 693 O O . ALA A 1 93 ? 1.122 -2.278 12.795 1.00 96.62 93 ALA A O 1
ATOM 694 N N . THR A 1 94 ? -0.923 -1.369 12.723 1.00 95.81 94 THR A N 1
ATOM 695 C CA . THR A 1 94 ? -1.019 -1.451 11.252 1.00 95.81 94 THR A CA 1
ATOM 696 C C . THR A 1 94 ? -0.332 -0.294 10.525 1.00 95.81 94 THR A C 1
ATOM 698 O O . THR A 1 94 ? -0.071 -0.412 9.328 1.00 95.81 94 THR A O 1
ATOM 701 N N . ARG A 1 95 ? -0.010 0.817 11.209 1.00 93.12 95 ARG A N 1
ATOM 702 C CA . ARG A 1 95 ? 0.632 1.988 10.577 1.00 93.12 95 ARG A CA 1
ATOM 703 C C . ARG A 1 95 ? 2.045 1.691 10.047 1.00 93.12 95 ARG A C 1
ATOM 705 O O . ARG A 1 95 ? 2.282 1.963 8.870 1.00 93.12 95 ARG A O 1
ATOM 712 N N . PRO A 1 96 ? 2.970 1.083 10.824 1.00 94.88 96 PRO A N 1
ATOM 713 C CA . PRO A 1 96 ? 4.329 0.842 10.336 1.00 94.88 96 PRO A CA 1
ATOM 714 C C . PRO A 1 96 ? 4.400 -0.057 9.082 1.00 94.88 96 PRO A C 1
ATOM 716 O O . PRO A 1 96 ? 5.152 0.280 8.161 1.00 94.88 96 PRO A O 1
ATOM 719 N N . PRO A 1 97 ? 3.626 -1.161 8.973 1.00 91.75 97 PRO A N 1
ATOM 720 C CA . PRO A 1 97 ? 3.547 -1.947 7.742 1.00 91.75 97 PRO A CA 1
ATOM 721 C C . PRO A 1 97 ? 3.041 -1.159 6.527 1.00 91.75 97 PRO A C 1
ATOM 723 O O . PRO A 1 97 ? 3.582 -1.324 5.434 1.00 91.75 97 PRO A O 1
ATOM 726 N N . GLU A 1 98 ? 2.034 -0.296 6.699 1.00 93.19 98 GLU A N 1
ATOM 727 C CA . GLU A 1 98 ? 1.489 0.523 5.608 1.00 93.19 98 GLU A CA 1
ATOM 728 C C . GLU A 1 98 ? 2.516 1.548 5.108 1.00 93.19 98 GLU A C 1
ATOM 730 O O . GLU A 1 98 ? 2.739 1.668 3.900 1.00 93.19 98 GLU A O 1
ATOM 735 N N . ASP A 1 99 ? 3.199 2.235 6.025 1.00 94.88 99 ASP A N 1
ATOM 736 C CA . ASP A 1 99 ? 4.248 3.197 5.681 1.00 94.88 99 ASP A CA 1
ATOM 737 C C . ASP A 1 99 ? 5.438 2.512 4.996 1.00 94.88 99 ASP A C 1
ATOM 739 O O . ASP A 1 99 ? 5.938 2.997 3.978 1.00 94.88 99 ASP A O 1
ATOM 743 N N . THR A 1 100 ? 5.832 1.330 5.484 1.00 95.94 100 THR A N 1
ATOM 744 C CA . THR A 1 100 ? 6.879 0.503 4.862 1.00 95.94 100 THR A CA 1
ATOM 745 C C . THR A 1 100 ? 6.489 0.084 3.444 1.00 95.94 100 THR A C 1
ATOM 747 O O . THR A 1 100 ? 7.294 0.203 2.516 1.00 95.94 100 THR A O 1
ATOM 750 N N . ALA A 1 101 ? 5.250 -0.373 3.241 1.00 95.62 101 ALA A N 1
ATOM 751 C CA . ALA A 1 101 ? 4.755 -0.759 1.922 1.00 95.62 101 ALA A CA 1
ATOM 752 C C . ALA A 1 101 ? 4.693 0.440 0.960 1.00 95.62 101 ALA A C 1
ATOM 754 O O . ALA A 1 101 ? 5.055 0.312 -0.213 1.00 95.62 101 ALA A O 1
ATOM 755 N N . ARG A 1 102 ? 4.305 1.622 1.459 1.00 96.25 102 ARG A N 1
ATOM 756 C CA . ARG A 1 102 ? 4.279 2.867 0.680 1.00 96.25 102 ARG A CA 1
ATOM 757 C C . ARG A 1 102 ? 5.682 3.286 0.241 1.00 96.25 102 ARG A C 1
ATOM 759 O O . ARG A 1 102 ? 5.871 3.577 -0.939 1.00 96.25 102 ARG A O 1
ATOM 766 N N . GLY A 1 103 ? 6.661 3.259 1.147 1.00 97.12 103 GLY A N 1
ATOM 767 C CA . GLY A 1 103 ? 8.065 3.536 0.820 1.00 97.12 103 GLY A CA 1
ATOM 768 C C . GLY A 1 103 ? 8.618 2.557 -0.220 1.00 97.12 103 GLY A C 1
ATOM 769 O O . GLY A 1 103 ? 9.151 2.969 -1.248 1.00 97.12 103 GLY A O 1
ATOM 770 N N . ALA A 1 104 ? 8.380 1.256 -0.034 1.00 96.12 104 ALA A N 1
ATOM 771 C CA . ALA A 1 104 ? 8.821 0.232 -0.981 1.00 96.12 104 ALA A CA 1
ATOM 772 C C . ALA A 1 104 ? 8.196 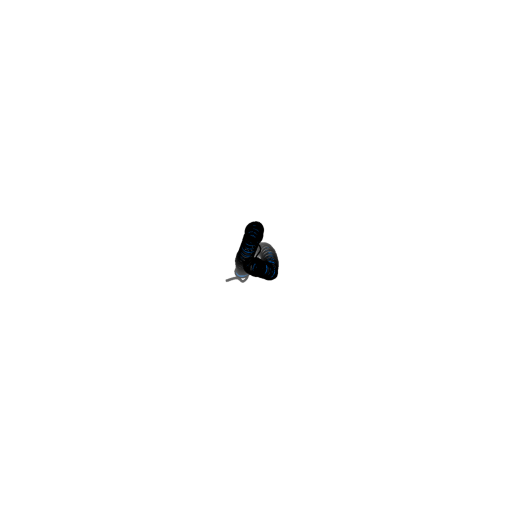0.392 -2.381 1.00 96.12 104 ALA A C 1
ATOM 774 O O . ALA A 1 104 ? 8.854 0.113 -3.388 1.00 96.12 104 ALA A O 1
ATOM 775 N N . LEU A 1 105 ? 6.937 0.836 -2.464 1.00 97.12 105 LEU A N 1
ATOM 776 C CA . LEU A 1 105 ? 6.280 1.140 -3.735 1.00 97.12 105 LEU A CA 1
ATOM 777 C C . LEU A 1 105 ? 6.907 2.361 -4.421 1.00 97.12 105 LEU A C 1
ATOM 779 O O . LEU A 1 105 ? 7.163 2.311 -5.625 1.00 97.12 105 LEU A O 1
ATOM 783 N N . GLN A 1 106 ? 7.188 3.429 -3.670 1.00 97.69 106 GLN A N 1
ATOM 784 C CA . GLN A 1 106 ? 7.861 4.618 -4.202 1.00 97.69 106 GLN A CA 1
ATOM 785 C C . GLN A 1 106 ? 9.241 4.265 -4.773 1.00 97.69 106 GLN A C 1
ATOM 787 O O . GLN A 1 106 ? 9.541 4.619 -5.916 1.00 97.69 106 GLN A O 1
ATOM 792 N N . ASP A 1 107 ? 10.036 3.484 -4.041 1.00 97.06 107 ASP A N 1
ATOM 793 C CA . ASP A 1 107 ? 11.343 3.002 -4.500 1.00 97.06 107 ASP A CA 1
ATOM 794 C C . ASP A 1 107 ? 11.234 2.152 -5.773 1.00 97.06 107 ASP A C 1
ATOM 796 O O . ASP A 1 107 ? 12.039 2.280 -6.703 1.00 97.06 107 ASP A O 1
ATOM 800 N N . ALA A 1 108 ? 10.231 1.273 -5.845 1.00 95.81 108 ALA A N 1
ATOM 801 C CA . ALA A 1 108 ? 10.000 0.442 -7.022 1.00 95.81 108 ALA A CA 1
ATOM 802 C C . ALA A 1 108 ? 9.614 1.285 -8.250 1.00 95.81 108 ALA A C 1
ATOM 804 O O . ALA A 1 108 ? 10.162 1.067 -9.335 1.00 95.81 108 ALA A O 1
ATOM 805 N N . ALA A 1 109 ? 8.749 2.288 -8.072 1.00 95.00 109 ALA A N 1
ATOM 806 C CA . ALA A 1 109 ? 8.358 3.216 -9.129 1.00 95.00 109 ALA A CA 1
ATOM 807 C C . ALA A 1 109 ? 9.552 4.046 -9.633 1.00 95.00 109 ALA A C 1
ATOM 809 O O . ALA A 1 109 ? 9.750 4.182 -10.844 1.00 95.00 109 ALA A O 1
ATOM 810 N N . GLN A 1 110 ? 10.409 4.541 -8.731 1.00 96.81 110 GLN A N 1
ATOM 811 C CA . GLN A 1 110 ? 11.639 5.249 -9.107 1.00 96.81 110 GLN A CA 1
ATOM 812 C C . GLN A 1 110 ? 12.584 4.357 -9.925 1.00 96.81 110 GLN A C 1
ATOM 814 O O . GLN A 1 110 ? 13.110 4.789 -10.957 1.00 96.81 110 GLN A O 1
ATOM 819 N N . ARG A 1 111 ? 12.755 3.089 -9.525 1.00 94.62 111 ARG A N 1
ATOM 820 C CA . ARG A 1 111 ? 13.559 2.112 -10.280 1.00 94.62 111 ARG A CA 1
ATOM 821 C C . ARG A 1 111 ? 12.978 1.830 -11.665 1.00 94.62 111 ARG A C 1
ATOM 823 O O . ARG A 1 111 ? 13.754 1.755 -12.618 1.00 94.62 111 ARG A O 1
ATOM 830 N N . ARG A 1 112 ? 11.650 1.728 -11.810 1.00 95.69 112 ARG A N 1
ATOM 831 C CA . ARG A 1 112 ? 10.999 1.582 -13.125 1.00 95.69 112 ARG A CA 1
ATOM 832 C C . ARG A 1 112 ? 11.259 2.797 -14.013 1.00 95.69 112 ARG A C 1
ATOM 834 O O . ARG A 1 112 ? 11.611 2.635 -15.179 1.00 95.69 112 ARG A O 1
ATOM 841 N N . LEU A 1 113 ? 11.135 4.011 -13.474 1.00 94.88 113 LEU A N 1
ATOM 842 C CA . LEU A 1 113 ? 11.422 5.238 -14.225 1.00 94.88 113 LEU A CA 1
ATOM 843 C C . LEU A 1 113 ? 12.882 5.288 -14.698 1.00 94.88 113 LEU A C 1
ATOM 845 O O . LEU A 1 113 ? 13.142 5.630 -15.852 1.00 94.88 113 LEU A O 1
ATOM 849 N N . ALA A 1 114 ? 13.832 4.911 -13.838 1.00 92.81 114 ALA A N 1
ATOM 850 C CA . ALA A 1 114 ? 15.243 4.812 -14.206 1.00 92.81 114 ALA A CA 1
ATOM 851 C C . ALA A 1 114 ? 15.487 3.753 -15.299 1.00 92.81 114 ALA A C 1
ATOM 853 O O . ALA A 1 114 ? 16.184 4.029 -16.274 1.00 92.81 114 ALA A O 1
ATOM 854 N N . ALA A 1 115 ? 14.863 2.574 -15.189 1.00 91.06 115 ALA A N 1
ATOM 855 C CA . ALA A 1 115 ? 14.948 1.523 -16.204 1.00 91.06 115 ALA A CA 1
ATOM 856 C C . ALA A 1 115 ? 14.367 1.966 -17.559 1.00 91.06 115 ALA A C 1
ATOM 858 O O . ALA A 1 115 ? 14.936 1.664 -18.611 1.00 91.06 115 ALA A O 1
ATOM 859 N N . GLY A 1 116 ? 13.262 2.717 -17.540 1.00 93.69 116 GLY A N 1
ATOM 860 C CA . GLY A 1 116 ? 12.646 3.290 -18.736 1.00 93.69 116 GLY A CA 1
ATOM 861 C C . GLY A 1 116 ? 13.558 4.304 -19.425 1.00 93.69 116 GLY A C 1
ATOM 862 O O . GLY A 1 116 ? 13.760 4.214 -20.636 1.00 93.69 116 GLY A O 1
ATOM 863 N N . ARG A 1 117 ? 14.171 5.211 -18.649 1.00 95.19 117 ARG A N 1
ATOM 864 C CA . ARG A 1 117 ? 15.167 6.171 -19.157 1.00 95.19 117 ARG A CA 1
ATOM 865 C C . ARG A 1 117 ? 16.354 5.463 -19.803 1.00 95.19 117 ARG A C 1
ATOM 867 O O . ARG A 1 117 ? 16.627 5.697 -20.974 1.00 95.19 117 ARG A O 1
ATOM 874 N N . TRP A 1 118 ? 16.966 4.515 -19.098 1.00 90.19 118 TRP A N 1
ATOM 875 C CA . TRP A 1 118 ? 18.091 3.748 -19.633 1.00 90.19 118 TRP A CA 1
ATOM 876 C C . TRP A 1 118 ? 17.730 2.990 -20.920 1.00 90.19 118 TRP A C 1
ATOM 878 O O . TRP A 1 118 ? 18.495 2.989 -21.881 1.00 90.19 118 TRP A O 1
ATOM 888 N N . THR A 1 119 ? 16.532 2.402 -20.992 1.00 90.44 119 THR A N 1
ATOM 889 C CA . THR A 1 119 ? 16.056 1.723 -22.208 1.00 90.44 119 THR A CA 1
ATOM 890 C C . THR A 1 119 ? 15.911 2.689 -23.385 1.00 90.44 119 THR A C 1
ATOM 892 O O . THR A 1 119 ? 16.278 2.343 -24.509 1.00 90.44 119 THR A O 1
ATOM 895 N N . ALA A 1 120 ? 15.389 3.895 -23.152 1.00 88.62 120 ALA A N 1
ATOM 896 C CA . ALA A 1 120 ? 15.293 4.926 -24.183 1.00 88.62 120 ALA A CA 1
ATOM 897 C C . ALA A 1 120 ? 16.683 5.385 -24.655 1.00 88.62 120 ALA A C 1
ATOM 899 O O . ALA A 1 120 ? 16.911 5.510 -25.858 1.00 88.62 120 ALA A O 1
ATOM 900 N N . ASP A 1 121 ? 17.624 5.562 -23.729 1.00 91.88 121 ASP A N 1
ATOM 901 C CA . ASP A 1 121 ? 19.007 5.937 -24.038 1.00 91.88 121 ASP A CA 1
ATOM 902 C C . ASP A 1 121 ? 19.714 4.866 -24.873 1.00 91.88 121 ASP A C 1
ATOM 904 O O . ASP A 1 121 ? 20.331 5.184 -25.888 1.00 91.88 121 ASP A O 1
ATOM 908 N N . MET A 1 122 ? 19.548 3.587 -24.526 1.00 85.12 122 MET A N 1
ATOM 909 C CA . MET A 1 122 ? 20.101 2.467 -25.296 1.00 85.12 122 MET A CA 1
ATOM 910 C C . MET A 1 122 ? 19.509 2.368 -26.704 1.00 85.12 122 MET A C 1
ATOM 912 O O . MET A 1 122 ? 20.241 2.080 -27.648 1.00 85.12 122 MET A O 1
ATOM 916 N N . LYS A 1 123 ? 18.211 2.651 -26.880 1.00 85.88 123 LYS A N 1
ATOM 917 C CA . LYS A 1 123 ? 17.603 2.728 -28.219 1.00 85.88 123 LYS A CA 1
ATOM 918 C C . LYS A 1 123 ? 18.214 3.856 -29.048 1.00 85.88 123 LYS A C 1
ATOM 920 O O . LYS A 1 123 ? 18.564 3.625 -30.199 1.00 85.88 123 LYS A O 1
ATOM 925 N N . ARG A 1 124 ? 18.381 5.046 -28.461 1.00 90.56 124 ARG A N 1
ATOM 926 C CA . ARG A 1 124 ? 19.014 6.189 -29.141 1.00 90.56 124 ARG A CA 1
ATOM 927 C C . ARG A 1 124 ? 20.458 5.885 -29.540 1.00 90.56 124 ARG A C 1
ATOM 929 O O . ARG A 1 124 ? 20.833 6.149 -30.675 1.00 90.56 124 ARG A O 1
ATOM 936 N N . ALA A 1 125 ? 21.236 5.279 -28.646 1.00 87.69 125 ALA A N 1
ATOM 937 C CA . ALA A 1 125 ? 22.613 4.884 -28.930 1.00 87.69 125 ALA A CA 1
ATOM 938 C C . ALA A 1 125 ? 22.703 3.818 -30.036 1.00 87.69 125 ALA A C 1
ATOM 940 O O . ALA A 1 125 ? 23.576 3.907 -30.895 1.00 87.69 125 ALA A O 1
ATOM 941 N N . ALA A 1 126 ? 21.791 2.840 -30.040 1.00 86.00 126 ALA A N 1
ATOM 942 C CA . ALA A 1 126 ? 21.744 1.806 -31.071 1.00 86.00 126 ALA A CA 1
ATOM 943 C C . ALA A 1 126 ? 21.418 2.382 -32.459 1.00 86.00 126 ALA A C 1
ATOM 945 O O . ALA A 1 126 ? 22.063 1.995 -33.428 1.00 86.00 126 ALA A O 1
ATOM 946 N N . ILE A 1 127 ? 20.472 3.327 -32.543 1.00 88.31 127 ILE A N 1
ATOM 947 C CA . ILE A 1 127 ? 20.162 4.050 -33.788 1.00 88.31 127 ILE A CA 1
ATOM 948 C C . ILE A 1 127 ? 21.399 4.828 -34.258 1.00 88.31 127 ILE A C 1
ATOM 950 O O . ILE A 1 127 ? 21.870 4.609 -35.365 1.00 88.31 127 ILE A O 1
ATOM 954 N N . ALA A 1 128 ? 22.013 5.626 -33.379 1.00 91.00 128 ALA A N 1
ATOM 955 C CA . ALA A 1 128 ? 23.190 6.421 -33.733 1.00 91.00 128 ALA A CA 1
ATOM 956 C C . ALA A 1 128 ? 24.426 5.579 -34.118 1.00 91.00 128 ALA A C 1
ATOM 958 O O . ALA A 1 128 ? 25.304 6.056 -34.832 1.00 91.00 128 ALA A O 1
ATOM 959 N N . GLU A 1 129 ? 24.570 4.356 -33.598 1.00 92.38 129 GLU A N 1
ATOM 960 C CA . GLU A 1 129 ? 25.618 3.423 -34.039 1.00 92.38 129 GLU A CA 1
ATOM 961 C C . GLU A 1 129 ? 25.315 2.834 -35.415 1.00 92.38 129 GLU A C 1
ATOM 963 O O . GLU A 1 129 ? 26.237 2.694 -36.213 1.00 92.38 129 GLU A O 1
ATOM 968 N N . HIS A 1 130 ? 24.051 2.516 -35.695 1.00 90.19 130 HIS A N 1
ATOM 969 C CA . HIS A 1 130 ? 23.628 2.045 -37.009 1.00 90.19 130 HIS A CA 1
ATOM 970 C C . HIS A 1 130 ? 23.884 3.106 -38.081 1.00 90.19 130 HIS A C 1
ATOM 972 O O . HIS A 1 130 ? 24.547 2.808 -39.067 1.00 90.19 130 HIS A O 1
ATOM 978 N N . ASP A 1 131 ? 23.479 4.353 -37.833 1.00 94.69 131 ASP A N 1
ATOM 979 C CA . ASP A 1 131 ? 23.721 5.474 -38.750 1.00 94.69 131 ASP A CA 1
ATOM 980 C C . ASP A 1 131 ? 25.229 5.615 -39.057 1.00 94.69 131 ASP A C 1
ATOM 982 O O . ASP A 1 131 ? 25.644 5.674 -40.211 1.00 94.69 131 ASP A O 1
ATOM 986 N N . ARG A 1 132 ? 26.090 5.515 -38.030 1.00 92.56 132 ARG A N 1
ATOM 987 C CA . ARG A 1 132 ? 27.558 5.522 -38.198 1.00 92.56 1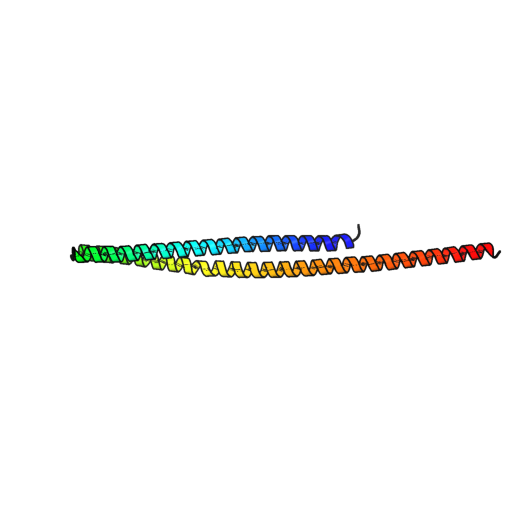32 ARG A CA 1
ATOM 988 C C . ARG A 1 132 ? 28.112 4.291 -38.935 1.00 92.56 132 ARG A C 1
ATOM 990 O O . ARG A 1 132 ? 29.229 4.338 -39.454 1.00 92.56 132 ARG A O 1
ATOM 997 N N . GLN A 1 133 ? 27.424 3.148 -38.925 1.00 92.50 133 GLN A N 1
ATOM 998 C CA . GLN A 1 133 ? 27.798 1.966 -39.716 1.00 92.50 133 GLN A CA 1
ATOM 999 C C . GLN A 1 133 ? 27.399 2.139 -41.180 1.00 92.50 133 GLN A C 1
ATOM 1001 O O . GLN A 1 133 ? 28.217 1.850 -42.055 1.00 92.50 133 GLN A O 1
ATOM 1006 N N . ASP A 1 134 ? 26.204 2.670 -41.432 1.00 93.00 134 ASP A N 1
ATOM 1007 C CA . ASP A 1 134 ? 25.718 2.988 -42.774 1.00 93.00 134 ASP A CA 1
ATOM 1008 C C . ASP A 1 134 ? 26.622 4.022 -43.460 1.00 93.00 134 ASP A C 1
ATOM 1010 O O . ASP A 1 134 ? 27.017 3.820 -44.611 1.00 93.00 134 ASP A O 1
ATOM 1014 N N . ASP A 1 135 ? 27.052 5.059 -42.733 1.00 96.12 135 ASP A N 1
ATOM 1015 C CA . ASP A 1 135 ? 27.990 6.078 -43.226 1.00 96.12 135 ASP A CA 1
ATOM 1016 C C . ASP A 1 135 ? 29.351 5.482 -43.628 1.00 96.12 135 ASP A C 1
ATOM 1018 O O . ASP A 1 135 ? 29.906 5.800 -44.689 1.00 96.12 135 ASP A O 1
ATOM 1022 N N . ARG A 1 136 ? 29.896 4.575 -42.803 1.00 95.56 136 ARG A N 1
ATOM 1023 C CA . ARG A 1 136 ? 31.144 3.853 -43.111 1.00 95.56 136 ARG A CA 1
ATOM 1024 C C . ARG A 1 136 ? 30.976 2.970 -44.345 1.00 95.56 136 ARG A C 1
ATOM 1026 O O . ARG A 1 136 ? 31.776 3.060 -45.270 1.00 95.56 136 ARG A O 1
ATOM 1033 N N . ALA A 1 137 ? 29.896 2.194 -44.411 1.00 95.44 137 ALA A N 1
ATOM 1034 C CA . ALA A 1 137 ? 29.614 1.318 -45.545 1.00 95.44 137 ALA A CA 1
ATOM 1035 C C . ALA A 1 137 ? 29.370 2.093 -46.853 1.00 95.44 137 ALA A C 1
ATOM 1037 O O . ALA A 1 137 ? 29.723 1.624 -47.937 1.00 95.44 137 ALA A O 1
ATOM 1038 N N . ALA A 1 138 ? 28.763 3.281 -46.789 1.00 94.25 138 ALA A N 1
ATOM 1039 C CA . ALA A 1 138 ? 28.633 4.177 -47.937 1.00 94.25 138 ALA A CA 1
ATOM 1040 C C . ALA A 1 138 ? 30.002 4.704 -48.398 1.00 94.25 138 ALA A C 1
ATOM 1042 O O . ALA A 1 138 ? 30.300 4.680 -49.594 1.00 94.25 138 ALA A O 1
ATOM 1043 N N . THR A 1 139 ? 30.855 5.109 -47.454 1.00 95.62 139 THR A N 1
ATOM 1044 C CA . THR A 1 139 ? 32.217 5.592 -47.735 1.00 95.62 139 THR A CA 1
ATOM 1045 C C . THR A 1 139 ? 33.083 4.511 -48.385 1.00 95.62 139 THR A C 1
ATOM 1047 O O . THR A 1 139 ? 33.745 4.779 -49.390 1.00 95.62 139 THR A O 1
ATOM 1050 N N . ASP A 1 140 ? 33.035 3.282 -47.867 1.00 96.31 140 ASP A N 1
ATOM 1051 C CA . ASP A 1 140 ? 33.798 2.142 -48.387 1.00 96.31 140 ASP A CA 1
ATOM 1052 C C . ASP A 1 140 ? 33.365 1.760 -49.809 1.00 96.31 140 ASP A C 1
ATOM 1054 O O . ASP A 1 140 ? 34.209 1.487 -50.671 1.00 96.31 140 ASP A O 1
ATOM 1058 N N . ARG A 1 141 ? 32.053 1.796 -50.093 1.00 95.38 141 ARG A N 1
ATOM 1059 C CA . ARG A 1 141 ? 31.514 1.576 -51.446 1.00 95.38 141 ARG A CA 1
ATOM 1060 C C . ARG A 1 141 ? 31.998 2.641 -52.423 1.00 95.38 141 ARG A C 1
ATOM 1062 O O . ARG A 1 141 ? 32.590 2.291 -53.440 1.00 95.38 141 ARG A O 1
ATOM 1069 N N . ALA A 1 142 ? 31.860 3.919 -52.073 1.00 95.00 142 ALA A N 1
ATOM 1070 C CA . ALA A 1 142 ? 32.339 5.015 -52.912 1.00 95.00 142 ALA A CA 1
ATOM 1071 C C . ALA A 1 142 ? 33.862 4.947 -53.143 1.00 95.00 142 ALA A C 1
ATOM 1073 O O . ALA A 1 142 ? 34.348 5.219 -54.240 1.00 95.00 142 ALA A O 1
ATOM 1074 N N . GLY A 1 143 ? 34.641 4.564 -52.125 1.00 95.88 143 GLY A N 1
ATOM 1075 C CA . GLY A 1 143 ? 36.085 4.345 -52.255 1.00 95.88 143 GLY A CA 1
ATOM 1076 C C . GLY A 1 143 ? 36.436 3.188 -53.194 1.00 95.88 143 GLY A C 1
ATOM 1077 O O . GLY A 1 143 ? 37.357 3.307 -54.009 1.00 95.88 143 GLY A O 1
ATOM 1078 N N . SER A 1 144 ? 35.678 2.095 -53.118 1.00 95.44 144 SER A N 1
ATOM 1079 C CA . SER A 1 144 ? 35.847 0.920 -53.978 1.00 95.44 144 SER A CA 1
ATOM 1080 C C . SER A 1 144 ? 35.502 1.223 -55.435 1.00 95.44 144 SER A C 1
ATOM 1082 O O . SER A 1 144 ? 36.275 0.869 -56.325 1.00 95.44 144 SER A O 1
ATOM 1084 N N . GLU A 1 145 ? 34.397 1.933 -55.678 1.00 96.12 145 GLU A N 1
ATOM 1085 C CA . GLU A 1 145 ? 33.972 2.391 -57.007 1.00 96.12 145 GLU A CA 1
ATOM 1086 C C . GLU A 1 145 ? 35.015 3.319 -57.638 1.00 96.12 145 GLU A C 1
ATOM 1088 O O . GLU A 1 145 ? 35.441 3.085 -58.769 1.00 96.12 145 GLU A O 1
ATOM 1093 N N . ARG A 1 146 ? 35.520 4.308 -56.882 1.00 93.00 146 ARG A N 1
ATOM 1094 C CA . ARG A 1 146 ? 36.617 5.180 -57.342 1.00 93.00 146 ARG A CA 1
ATOM 1095 C C . ARG A 1 146 ? 37.858 4.379 -57.727 1.00 93.00 146 ARG A C 1
ATOM 1097 O O . ARG A 1 146 ? 38.436 4.607 -58.783 1.00 93.00 146 ARG A O 1
ATOM 1104 N N . SER A 1 147 ? 38.247 3.419 -56.891 1.00 93.25 147 SER A N 1
ATOM 1105 C CA . SER A 1 147 ? 39.414 2.572 -57.158 1.00 93.25 147 SER A CA 1
ATOM 1106 C C . SER A 1 147 ? 39.223 1.680 -58.388 1.00 93.25 147 SER A C 1
ATOM 1108 O O . SER A 1 147 ? 40.190 1.394 -59.090 1.00 93.25 147 SER A O 1
ATOM 1110 N N . ALA A 1 148 ? 37.999 1.219 -58.654 1.00 92.94 148 ALA A N 1
ATOM 1111 C CA . ALA A 1 148 ? 37.676 0.446 -59.849 1.00 92.94 148 ALA A CA 1
ATOM 1112 C C . ALA A 1 148 ? 37.770 1.308 -61.113 1.00 92.94 148 ALA A C 1
ATOM 1114 O O . ALA A 1 148 ? 38.496 0.932 -62.030 1.00 92.94 148 ALA A O 1
ATOM 1115 N N . ALA A 1 149 ? 37.148 2.489 -61.107 1.00 90.44 149 ALA A N 1
ATOM 1116 C CA . ALA A 1 149 ? 37.202 3.434 -62.220 1.00 90.44 149 ALA A CA 1
ATOM 1117 C C . ALA A 1 149 ? 38.643 3.857 -62.553 1.00 90.44 149 ALA A C 1
ATOM 1119 O O . ALA A 1 149 ? 39.030 3.877 -63.718 1.00 90.44 149 ALA A O 1
ATOM 1120 N N . SER A 1 150 ? 39.477 4.126 -61.539 1.00 90.56 150 SER A N 1
ATOM 1121 C CA . SER A 1 150 ? 40.897 4.439 -61.758 1.00 90.56 150 SER A CA 1
ATOM 1122 C C . SER A 1 150 ? 41.669 3.294 -62.418 1.00 90.56 150 SER A C 1
ATOM 1124 O O . SER A 1 150 ? 42.551 3.550 -63.231 1.00 90.56 150 SER A O 1
ATOM 1126 N N . ARG A 1 151 ? 41.355 2.034 -62.088 1.00 90.56 151 ARG A N 1
ATOM 1127 C CA . ARG A 1 151 ? 41.989 0.868 -62.727 1.00 90.56 151 ARG A CA 1
ATOM 1128 C C . ARG A 1 151 ? 41.512 0.653 -64.162 1.00 90.56 151 ARG A C 1
ATOM 1130 O O . ARG A 1 151 ? 42.299 0.196 -64.979 1.00 90.56 151 ARG A O 1
ATOM 1137 N N . GLU A 1 152 ? 40.247 0.938 -64.445 1.00 88.69 152 GLU A N 1
ATOM 1138 C CA . GLU A 1 152 ? 39.663 0.823 -65.784 1.00 88.69 152 GLU A CA 1
ATOM 1139 C C . GLU A 1 152 ? 40.247 1.876 -66.734 1.00 88.69 152 GLU A C 1
ATOM 1141 O O . GLU A 1 152 ? 40.801 1.520 -67.767 1.00 88.69 152 GLU A O 1
ATOM 1146 N N . ALA A 1 153 ? 40.300 3.142 -66.312 1.00 85.62 153 ALA A N 1
ATOM 1147 C CA . ALA A 1 153 ? 40.924 4.214 -67.093 1.00 85.62 153 ALA A CA 1
ATOM 1148 C C . ALA A 1 153 ? 42.416 3.969 -67.394 1.00 85.62 153 ALA A C 1
ATOM 1150 O O . ALA A 1 153 ? 42.912 4.374 -68.440 1.00 85.62 153 ALA A O 1
ATOM 1151 N N . ALA A 1 154 ? 43.139 3.301 -66.487 1.00 84.50 154 ALA A N 1
ATOM 1152 C CA . ALA A 1 154 ? 44.538 2.936 -66.699 1.00 84.50 154 ALA A CA 1
ATOM 1153 C C . ALA A 1 154 ? 44.732 1.797 -67.719 1.00 84.50 154 ALA A C 1
ATOM 1155 O O . ALA A 1 154 ? 45.834 1.651 -68.232 1.00 84.50 154 ALA A O 1
ATOM 1156 N N . ARG A 1 155 ? 43.700 0.986 -67.999 1.00 80.00 155 ARG A N 1
ATOM 1157 C CA . ARG A 1 155 ? 43.747 -0.054 -69.044 1.00 80.00 155 ARG A CA 1
ATOM 1158 C C . ARG A 1 155 ? 43.454 0.491 -70.434 1.00 80.00 155 ARG A C 1
ATOM 1160 O O . ARG A 1 155 ? 44.045 0.007 -71.384 1.00 80.00 155 ARG A O 1
ATOM 1167 N N . ASP A 1 156 ? 42.553 1.459 -70.537 1.00 78.56 156 ASP A N 1
ATOM 1168 C CA . ASP A 1 156 ? 42.141 2.031 -71.826 1.00 78.56 156 ASP A CA 1
ATOM 1169 C C . ASP A 1 156 ? 43.122 3.097 -72.354 1.00 78.56 156 ASP A C 1
ATOM 1171 O O . ASP A 1 156 ? 42.961 3.593 -73.467 1.00 78.56 156 ASP A O 1
ATOM 1175 N N . GLY A 1 157 ? 44.103 3.498 -71.537 1.00 70.75 157 GLY A N 1
ATOM 1176 C CA . GLY A 1 157 ? 45.130 4.488 -71.878 1.00 70.75 157 GLY A CA 1
ATOM 1177 C C . GLY A 1 157 ? 46.424 3.924 -72.484 1.00 70.75 157 GLY A C 1
ATOM 1178 O O . GLY A 1 157 ? 47.314 4.723 -72.777 1.00 70.75 157 GLY A O 1
ATOM 1179 N N . ASP A 1 158 ? 46.524 2.600 -72.638 1.00 56.97 158 ASP A N 1
ATOM 1180 C CA . ASP A 1 158 ? 47.579 1.863 -73.365 1.00 56.97 158 ASP A CA 1
ATOM 1181 C C . ASP A 1 158 ? 47.106 1.530 -74.794 1.00 56.97 158 ASP A C 1
ATOM 1183 O O . ASP A 1 158 ? 47.928 1.620 -75.737 1.00 56.97 158 ASP A O 1
#